Protein AF-A0A929X990-F1 (afdb_monomer)

Radius of gyration: 15.77 Å; Cα contacts (8 Å, |Δi|>4): 163; chains: 1; bounding box: 32×43×34 Å

Structure (mmCIF, N/CA/C/O backbone):
data_AF-A0A929X990-F1
#
_entry.id   AF-A0A929X990-F1
#
loop_
_atom_site.group_PDB
_atom_site.id
_atom_site.type_symbol
_atom_site.label_atom_id
_atom_site.label_alt_id
_atom_site.label_comp_id
_atom_site.label_asym_id
_atom_site.label_entity_id
_atom_site.label_seq_id
_atom_site.pdbx_PDB_ins_code
_atom_site.Cartn_x
_atom_site.Cartn_y
_atom_site.Cartn_z
_atom_site.occupancy
_atom_site.B_iso_or_equiv
_atom_site.auth_seq_id
_atom_site.auth_comp_id
_atom_site.auth_asym_id
_atom_site.auth_atom_id
_atom_site.pdbx_PDB_model_num
ATOM 1 N N . MET A 1 1 ? 11.854 10.688 -19.331 1.00 74.81 1 MET A N 1
ATOM 2 C CA . MET A 1 1 ? 12.769 10.848 -18.174 1.00 74.81 1 MET A CA 1
ATOM 3 C C . MET A 1 1 ? 13.842 9.773 -18.207 1.00 74.81 1 MET A C 1
ATOM 5 O O . MET A 1 1 ? 13.518 8.624 -18.498 1.00 74.81 1 MET A O 1
ATOM 9 N N . ALA A 1 2 ? 15.091 10.130 -17.905 1.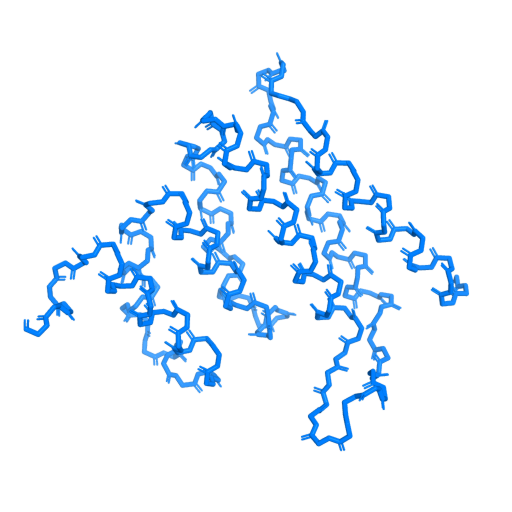00 89.56 2 ALA A N 1
ATOM 10 C CA . ALA A 1 2 ? 16.170 9.156 -17.725 1.00 89.56 2 ALA A CA 1
ATOM 11 C C . ALA A 1 2 ? 15.901 8.271 -16.492 1.00 89.56 2 ALA A C 1
ATOM 13 O O . ALA A 1 2 ? 15.260 8.726 -15.544 1.00 89.56 2 ALA A O 1
ATOM 14 N N . LEU A 1 3 ? 16.404 7.030 -16.470 1.00 87.38 3 LEU A N 1
ATOM 15 C CA . LEU A 1 3 ? 16.144 6.078 -15.376 1.00 87.38 3 LEU A CA 1
ATOM 16 C C . LEU A 1 3 ? 16.506 6.654 -13.994 1.00 87.38 3 LEU A C 1
ATOM 18 O O . LEU A 1 3 ? 15.701 6.599 -13.070 1.00 87.38 3 LEU A O 1
ATOM 22 N N . ARG A 1 4 ? 17.657 7.330 -13.888 1.00 91.75 4 ARG A N 1
ATOM 23 C CA . ARG A 1 4 ? 18.080 8.028 -12.663 1.00 91.75 4 ARG A CA 1
ATOM 24 C C . ARG A 1 4 ? 17.067 9.073 -12.182 1.00 91.75 4 ARG A C 1
ATOM 26 O O . ARG A 1 4 ? 16.814 9.169 -10.990 1.00 91.75 4 ARG A O 1
ATOM 33 N N . GLN A 1 5 ? 16.467 9.838 -13.095 1.00 94.81 5 GLN A N 1
ATOM 34 C CA . GLN A 1 5 ? 15.452 10.837 -12.736 1.00 94.81 5 GLN A CA 1
ATOM 35 C C . GLN A 1 5 ? 14.178 10.172 -12.208 1.00 94.81 5 GLN A C 1
ATOM 37 O O . GLN A 1 5 ? 13.558 10.691 -11.288 1.00 94.81 5 GLN A O 1
ATOM 42 N N . LYS A 1 6 ? 13.798 9.014 -12.765 1.00 95.25 6 LYS A N 1
ATOM 43 C CA . LYS A 1 6 ? 12.641 8.244 -12.291 1.00 95.25 6 LYS A CA 1
ATOM 44 C C . LYS A 1 6 ? 12.869 7.709 -10.875 1.00 95.25 6 LYS A C 1
ATOM 46 O O . LYS A 1 6 ? 11.973 7.812 -10.047 1.00 95.25 6 LYS A O 1
ATOM 51 N N . PHE A 1 7 ? 14.070 7.211 -10.575 1.00 94.88 7 PHE A N 1
ATOM 52 C CA . PHE A 1 7 ? 14.414 6.775 -9.217 1.00 94.88 7 PHE A CA 1
ATOM 53 C C . PHE A 1 7 ? 14.482 7.929 -8.222 1.00 94.88 7 PHE A C 1
ATOM 55 O O . PHE A 1 7 ? 13.938 7.805 -7.130 1.00 94.88 7 PHE A O 1
ATOM 62 N N . ASN A 1 8 ? 15.065 9.068 -8.606 1.00 96.62 8 ASN A N 1
ATOM 63 C CA . ASN A 1 8 ? 15.029 10.265 -7.765 1.00 96.62 8 ASN A CA 1
ATOM 64 C C . ASN A 1 8 ? 13.582 10.669 -7.452 1.00 96.62 8 ASN A C 1
ATOM 66 O O . ASN A 1 8 ? 13.269 10.966 -6.305 1.00 96.62 8 ASN A O 1
ATOM 70 N N . LYS A 1 9 ? 12.686 10.600 -8.445 1.00 97.50 9 LYS A N 1
ATOM 71 C CA . LYS A 1 9 ? 11.272 10.912 -8.240 1.00 97.50 9 LYS A CA 1
ATOM 72 C C . LYS A 1 9 ? 10.579 9.932 -7.287 1.00 97.50 9 LYS A C 1
ATOM 74 O O . LYS A 1 9 ? 9.831 10.362 -6.418 1.00 97.50 9 LYS A O 1
ATOM 79 N N . MET A 1 10 ? 10.867 8.632 -7.387 1.00 97.50 10 MET A N 1
ATOM 80 C CA . MET A 1 10 ? 10.373 7.652 -6.408 1.00 97.50 10 MET A CA 1
ATOM 81 C C . MET A 1 10 ? 10.904 7.916 -4.998 1.00 97.50 10 MET A C 1
ATOM 83 O O . MET A 1 10 ? 10.153 7.793 -4.035 1.00 97.50 10 MET A O 1
ATOM 87 N N . HIS A 1 11 ? 12.167 8.323 -4.872 1.00 97.00 11 HIS A N 1
ATOM 88 C CA . HIS A 1 11 ? 12.747 8.683 -3.583 1.00 97.00 11 HIS A CA 1
ATOM 89 C C . HIS A 1 11 ? 12.092 9.934 -2.975 1.00 97.00 11 HIS A C 1
ATOM 91 O O . HIS A 1 11 ? 11.873 9.985 -1.767 1.00 97.00 11 HIS A O 1
ATOM 97 N N . GLU A 1 12 ? 11.717 10.921 -3.797 1.00 98.00 12 GLU A N 1
ATOM 98 C CA . GLU A 1 12 ? 10.912 12.063 -3.344 1.00 98.00 12 GLU A CA 1
ATOM 99 C C . GLU A 1 12 ? 9.571 11.600 -2.761 1.00 98.00 12 GLU A C 1
ATOM 101 O O . GLU A 1 12 ? 9.234 12.003 -1.650 1.00 98.00 12 GLU A O 1
ATOM 106 N N . TYR A 1 13 ? 8.830 10.723 -3.452 1.00 98.38 13 TYR A N 1
ATOM 107 C CA . TYR A 1 13 ? 7.567 10.184 -2.928 1.00 98.38 13 TYR A CA 1
ATOM 108 C C . TYR A 1 13 ? 7.760 9.398 -1.628 1.00 98.38 13 TYR A C 1
ATOM 110 O O . TYR A 1 13 ? 7.002 9.591 -0.678 1.00 98.38 13 TYR A O 1
ATOM 118 N N . GLU A 1 14 ? 8.788 8.550 -1.553 1.00 97.81 14 GLU A N 1
ATOM 119 C CA . GLU A 1 14 ? 9.115 7.817 -0.328 1.00 97.81 14 GLU A CA 1
ATOM 120 C C . GLU A 1 14 ? 9.400 8.776 0.837 1.00 97.81 14 GLU A C 1
ATOM 122 O O . GLU A 1 14 ? 8.895 8.585 1.944 1.00 97.81 14 GLU A O 1
ATOM 127 N N . SER A 1 15 ? 10.167 9.840 0.585 1.00 97.12 15 SER A N 1
ATOM 128 C CA . SER A 1 15 ? 10.470 10.873 1.576 1.00 97.12 15 SER A CA 1
ATOM 129 C C . SER A 1 15 ? 9.217 11.640 2.009 1.00 97.12 15 SER A C 1
ATOM 131 O O . SER A 1 15 ? 9.031 11.877 3.204 1.00 97.12 15 SER A O 1
ATOM 133 N N . LEU A 1 16 ? 8.325 11.982 1.072 1.00 97.56 16 LEU A N 1
ATOM 134 C CA . LEU A 1 16 ? 7.046 12.633 1.374 1.00 97.56 16 LEU A CA 1
ATOM 135 C C . LEU A 1 16 ? 6.179 11.770 2.291 1.00 97.56 16 LEU A C 1
ATOM 137 O O . LEU A 1 16 ? 5.631 12.279 3.262 1.00 97.56 16 LEU A O 1
ATOM 141 N N . VAL A 1 17 ? 6.093 10.466 2.021 1.00 97.75 17 VAL A N 1
ATOM 142 C CA . VAL A 1 17 ? 5.375 9.515 2.879 1.00 97.75 17 VAL A CA 1
ATOM 143 C C . VAL A 1 17 ? 6.039 9.406 4.250 1.00 97.75 17 VAL A C 1
ATOM 145 O O . VAL A 1 17 ? 5.371 9.516 5.273 1.00 97.75 17 VAL A O 1
ATOM 148 N N . ARG A 1 18 ? 7.361 9.215 4.300 1.00 95.44 18 ARG A N 1
ATOM 149 C CA . ARG A 1 18 ? 8.101 9.011 5.556 1.00 95.44 18 ARG A CA 1
ATOM 150 C C . ARG A 1 18 ? 7.982 10.196 6.517 1.00 95.44 18 ARG A C 1
ATOM 152 O O . ARG A 1 18 ? 8.043 9.996 7.729 1.00 95.44 18 ARG A O 1
ATOM 159 N N . ASN A 1 19 ? 7.840 11.399 5.965 1.00 95.25 19 ASN A N 1
ATOM 160 C CA . ASN A 1 19 ? 7.752 12.658 6.699 1.00 95.25 19 ASN A CA 1
ATOM 161 C C . ASN A 1 19 ? 6.332 13.251 6.698 1.00 95.25 19 ASN A C 1
ATOM 163 O O . ASN A 1 19 ? 6.165 14.429 7.006 1.00 95.25 19 ASN A O 1
ATOM 167 N N . PHE A 1 20 ? 5.317 12.469 6.322 1.00 97.19 20 PHE A N 1
ATOM 168 C CA . PHE A 1 20 ? 3.933 12.930 6.295 1.00 97.19 20 PHE A CA 1
ATOM 169 C C . PHE A 1 20 ? 3.432 13.254 7.710 1.00 97.19 20 PHE A C 1
ATOM 171 O O . PHE A 1 20 ? 3.721 12.520 8.654 1.00 97.19 20 PHE A O 1
ATOM 178 N N . VAL A 1 21 ? 2.646 14.326 7.851 1.00 93.56 21 VAL A N 1
ATOM 179 C CA . VAL A 1 21 ? 2.114 14.787 9.143 1.00 93.56 21 VAL A CA 1
ATOM 180 C C . VAL A 1 21 ? 0.592 14.930 9.080 1.00 93.56 21 VAL A C 1
ATOM 182 O O . VAL A 1 21 ? 0.042 15.488 8.130 1.00 93.56 21 VAL A O 1
ATOM 185 N N . CYS A 1 22 ? -0.096 14.453 10.120 1.00 93.81 22 CYS A N 1
ATOM 186 C CA . CYS A 1 22 ? -1.559 14.445 10.224 1.00 93.81 22 CYS A CA 1
ATOM 187 C C . CYS A 1 22 ? -2.121 15.725 10.879 1.00 93.81 22 CYS A C 1
ATOM 189 O O . CYS A 1 22 ? -2.812 15.652 11.904 1.00 93.81 22 CYS A O 1
ATOM 191 N N . GLU A 1 23 ? -1.784 16.892 10.322 1.00 90.50 23 GLU A N 1
ATOM 192 C CA . GLU A 1 23 ? -2.199 18.207 10.847 1.00 90.50 23 GLU A CA 1
ATOM 193 C C . GLU A 1 23 ? -3.554 18.688 10.317 1.00 90.50 23 GLU A C 1
ATOM 195 O O . GLU A 1 23 ? -4.296 19.335 11.053 1.00 90.50 23 GLU A O 1
ATOM 200 N N . SER A 1 24 ? -3.890 18.385 9.061 1.00 90.19 24 SER A N 1
ATOM 201 C CA . SER A 1 24 ? -5.138 18.828 8.434 1.00 90.19 24 SER A CA 1
ATOM 202 C C . SER A 1 24 ? -6.268 17.812 8.615 1.00 90.19 24 SER A C 1
ATOM 204 O O . SER A 1 24 ? -6.014 16.638 8.867 1.00 90.19 24 SER A O 1
ATOM 206 N N . GLU A 1 25 ? -7.528 18.237 8.481 1.00 92.12 25 GLU A N 1
ATOM 207 C CA . GLU A 1 25 ? -8.687 17.329 8.581 1.00 92.12 25 GLU A CA 1
ATOM 208 C C . GLU A 1 25 ? -8.756 16.325 7.418 1.00 92.12 25 GLU A C 1
ATOM 210 O O . GLU A 1 25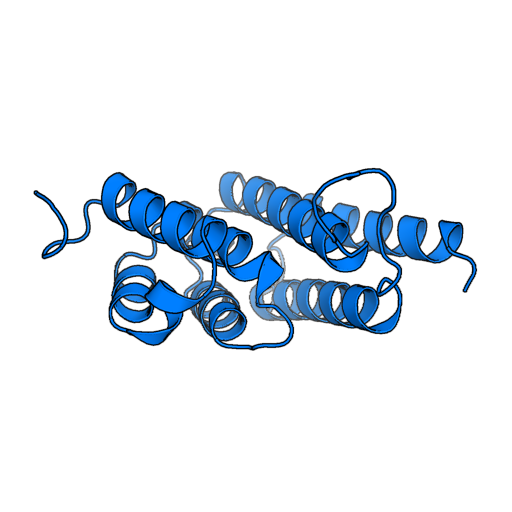 ? -9.192 15.192 7.600 1.00 92.12 25 GLU A O 1
ATOM 215 N N . ASP A 1 26 ? -8.247 16.705 6.245 1.00 95.69 26 ASP A N 1
ATOM 216 C CA . ASP A 1 26 ? -8.187 15.903 5.017 1.00 95.69 26 ASP A CA 1
ATOM 217 C C . ASP A 1 26 ? -6.907 15.047 4.905 1.00 95.69 26 ASP A C 1
ATOM 219 O O . ASP A 1 26 ? -6.538 14.594 3.819 1.00 95.69 26 ASP A O 1
ATOM 223 N N . TYR A 1 27 ? -6.195 14.824 6.016 1.00 96.06 27 TYR A N 1
ATOM 224 C CA . TYR A 1 27 ? -4.908 14.118 6.030 1.00 96.06 27 TYR A CA 1
ATOM 225 C C . TYR A 1 27 ? -4.965 12.729 5.365 1.00 96.06 27 TYR A C 1
ATOM 227 O O . TYR A 1 27 ? -4.017 12.333 4.687 1.00 96.06 27 TYR A O 1
ATOM 235 N N . GLU A 1 28 ? -6.076 12.000 5.511 1.00 97.31 28 GLU A N 1
ATOM 236 C CA . GLU A 1 28 ? -6.274 10.695 4.869 1.00 97.31 28 GLU A CA 1
ATOM 237 C C . GLU A 1 28 ? -6.313 10.817 3.339 1.00 97.31 28 GLU A C 1
ATOM 239 O O . GLU A 1 28 ? -5.651 10.046 2.647 1.00 97.31 28 GLU A O 1
ATOM 244 N N . ASP A 1 29 ? -7.045 11.803 2.809 1.00 98.12 29 ASP A N 1
ATOM 245 C CA . ASP A 1 29 ? -7.148 12.057 1.367 1.00 98.12 29 ASP A CA 1
ATOM 246 C C . ASP A 1 29 ? -5.810 12.469 0.773 1.00 98.12 29 ASP A C 1
ATOM 248 O O . ASP A 1 29 ? -5.406 11.967 -0.275 1.00 98.12 29 ASP A O 1
ATOM 252 N N . ARG A 1 30 ? -5.086 13.345 1.472 1.00 97.62 30 ARG A N 1
ATOM 253 C CA . ARG A 1 30 ? -3.769 13.809 1.038 1.00 97.62 30 ARG A CA 1
ATOM 254 C C . ARG A 1 30 ? -2.757 12.672 0.984 1.00 97.62 30 ARG A C 1
ATOM 256 O O . ARG A 1 30 ? -2.020 12.571 0.006 1.00 97.62 30 ARG A O 1
ATOM 263 N N . LEU A 1 31 ? -2.727 11.804 1.998 1.00 98.25 31 LEU A N 1
ATOM 264 C CA . LEU A 1 31 ? -1.834 10.646 1.983 1.00 98.25 31 LEU A CA 1
ATOM 265 C C . LEU A 1 31 ? -2.205 9.680 0.852 1.00 98.25 31 LEU A C 1
ATOM 267 O O . LEU A 1 31 ? -1.324 9.245 0.112 1.00 98.25 31 LEU A O 1
ATOM 271 N N . ILE A 1 32 ? -3.497 9.377 0.684 1.00 98.56 32 ILE A N 1
ATOM 272 C CA . ILE A 1 32 ? -3.979 8.511 -0.400 1.00 98.56 32 ILE A CA 1
ATOM 273 C C . ILE A 1 32 ? -3.602 9.091 -1.767 1.00 98.56 32 ILE A C 1
ATOM 275 O O . ILE A 1 32 ? -3.150 8.340 -2.631 1.00 98.56 32 ILE A O 1
ATOM 279 N N . ALA A 1 33 ? -3.729 10.405 -1.961 1.00 98.25 33 ALA A N 1
ATOM 280 C CA . ALA A 1 33 ? -3.345 11.071 -3.200 1.00 98.25 33 ALA A CA 1
ATOM 281 C C . ALA A 1 33 ? -1.846 10.906 -3.492 1.00 98.25 33 ALA A C 1
ATOM 283 O O . ALA A 1 33 ? -1.492 10.466 -4.583 1.00 98.25 33 ALA A O 1
ATOM 284 N N . VAL A 1 34 ? -0.975 11.161 -2.507 1.00 98.19 34 VAL A N 1
ATOM 285 C CA . VAL A 1 34 ? 0.484 10.993 -2.654 1.00 98.19 34 VAL A CA 1
ATOM 286 C C . VAL A 1 34 ? 0.848 9.544 -2.990 1.00 98.19 34 VAL A C 1
ATOM 288 O O . VAL A 1 34 ? 1.639 9.299 -3.898 1.00 98.19 34 VAL A O 1
ATOM 291 N N . VAL A 1 35 ? 0.262 8.572 -2.285 1.00 98.38 35 VAL A N 1
ATOM 292 C CA . VAL A 1 35 ? 0.524 7.142 -2.520 1.00 98.38 35 VAL A CA 1
ATOM 293 C C . VAL A 1 35 ? 0.024 6.705 -3.897 1.00 98.38 35 VAL A C 1
ATOM 295 O O . VAL A 1 35 ? 0.726 5.987 -4.607 1.00 98.38 35 VAL A O 1
ATOM 298 N N . THR A 1 36 ? -1.162 7.163 -4.299 1.00 98.44 36 THR A N 1
ATOM 299 C CA . THR A 1 36 ? -1.739 6.863 -5.616 1.00 98.44 36 THR A CA 1
ATOM 300 C C . THR A 1 36 ? -0.866 7.427 -6.731 1.00 98.44 36 THR A C 1
ATOM 302 O O . THR A 1 36 ? -0.524 6.702 -7.661 1.00 98.44 36 THR A O 1
ATOM 305 N N . GLU A 1 37 ? -0.441 8.686 -6.609 1.00 98.44 37 GLU A N 1
ATOM 306 C CA . GLU A 1 37 ? 0.439 9.332 -7.583 1.00 98.44 37 GLU A CA 1
ATOM 307 C C . GLU A 1 37 ? 1.776 8.589 -7.709 1.00 98.44 37 GLU A C 1
ATOM 309 O O . GLU A 1 37 ? 2.241 8.332 -8.819 1.00 98.44 37 GLU A O 1
ATOM 314 N N . ALA A 1 38 ? 2.364 8.172 -6.585 1.00 98.44 38 ALA A N 1
ATOM 315 C CA . ALA A 1 38 ? 3.613 7.422 -6.571 1.00 98.44 38 ALA A CA 1
ATOM 316 C C . ALA A 1 38 ? 3.484 6.044 -7.247 1.00 98.44 38 ALA A C 1
ATOM 318 O O . ALA A 1 38 ? 4.347 5.663 -8.044 1.00 98.44 38 ALA A O 1
ATOM 319 N N . PHE A 1 39 ? 2.404 5.307 -6.970 1.00 98.06 39 PHE A N 1
ATOM 320 C CA . PHE A 1 39 ? 2.141 4.009 -7.597 1.00 98.06 39 PHE A CA 1
ATOM 321 C C . PHE A 1 39 ? 1.827 4.122 -9.090 1.00 98.06 39 PHE A C 1
ATOM 323 O O . PHE A 1 39 ? 2.331 3.331 -9.889 1.00 98.06 39 PHE A O 1
ATOM 330 N N . ASP A 1 40 ? 1.032 5.107 -9.499 1.00 97.69 40 ASP A N 1
ATOM 331 C CA . ASP A 1 40 ? 0.755 5.320 -10.917 1.00 97.69 40 ASP A CA 1
ATOM 332 C C . ASP A 1 40 ? 2.021 5.776 -11.656 1.00 97.69 40 ASP A C 1
ATOM 334 O O . ASP A 1 40 ? 2.305 5.289 -12.756 1.00 97.69 40 ASP A O 1
ATOM 338 N N . PHE A 1 41 ? 2.843 6.630 -11.035 1.00 98.25 41 PHE A N 1
ATOM 339 C CA . PHE A 1 41 ? 4.135 7.023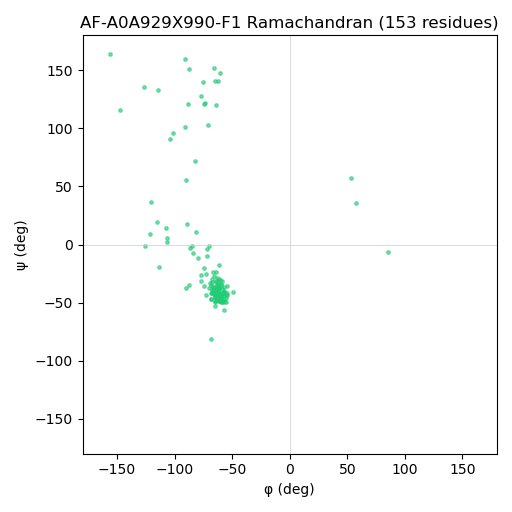 -11.587 1.00 98.25 41 PHE A CA 1
ATOM 340 C C . PHE A 1 41 ? 5.048 5.810 -11.794 1.00 98.25 41 PHE A C 1
ATOM 342 O O . PHE A 1 41 ? 5.600 5.651 -12.890 1.00 98.25 41 PHE A O 1
ATOM 349 N N . SER A 1 42 ? 5.205 4.946 -10.785 1.00 97.50 42 SER A N 1
ATOM 350 C CA . SER A 1 42 ? 6.072 3.767 -10.877 1.00 97.50 42 SER A CA 1
ATOM 351 C C . SER A 1 42 ? 5.583 2.806 -11.964 1.00 97.50 42 SER A C 1
ATOM 353 O O . SER A 1 42 ? 6.365 2.420 -12.836 1.00 97.50 42 SER A O 1
ATOM 355 N N . LEU A 1 43 ? 4.282 2.509 -12.009 1.00 95.88 43 LEU A N 1
ATOM 356 C CA . LEU A 1 43 ? 3.681 1.635 -13.015 1.00 95.88 43 LEU A CA 1
ATOM 357 C C . LEU A 1 43 ? 3.844 2.168 -14.436 1.00 95.88 43 LEU A C 1
ATOM 359 O O . LEU A 1 43 ? 4.015 1.382 -15.366 1.00 95.88 43 LEU A O 1
ATOM 363 N N . GLN A 1 44 ? 3.763 3.480 -14.640 1.00 95.69 44 GLN A N 1
ATOM 364 C CA . GLN A 1 44 ? 3.909 4.079 -15.968 1.00 95.69 44 GLN A CA 1
ATOM 365 C C . GLN A 1 44 ? 5.373 4.148 -16.415 1.00 95.69 44 GLN A C 1
ATOM 367 O O . GLN A 1 44 ? 5.662 4.060 -17.608 1.00 95.69 44 GLN A O 1
ATOM 372 N N . ASN A 1 45 ? 6.311 4.297 -15.476 1.00 96.44 45 ASN A N 1
ATOM 373 C CA . ASN A 1 45 ? 7.680 4.694 -15.800 1.00 96.44 45 ASN A CA 1
ATOM 374 C C . ASN A 1 45 ? 8.746 3.625 -15.525 1.00 96.44 45 ASN A C 1
ATOM 376 O O . ASN A 1 45 ? 9.834 3.727 -16.100 1.00 96.44 45 ASN A O 1
ATOM 380 N N . LEU A 1 46 ? 8.472 2.619 -14.691 1.00 94.88 46 LEU A N 1
ATOM 381 C CA . LEU A 1 46 ? 9.455 1.659 -14.169 1.00 94.88 46 LEU A CA 1
ATOM 382 C C . LEU A 1 46 ? 9.133 0.197 -14.538 1.00 94.88 46 LEU A C 1
ATOM 384 O O . LEU A 1 46 ? 9.405 -0.725 -13.776 1.00 94.88 46 LEU A O 1
ATOM 388 N N . ARG A 1 47 ? 8.607 -0.032 -15.748 1.00 90.88 47 ARG A N 1
ATOM 389 C CA . ARG A 1 47 ? 8.335 -1.377 -16.303 1.00 90.88 47 ARG A CA 1
ATOM 390 C C . ARG A 1 47 ? 9.551 -2.083 -16.909 1.00 90.88 47 ARG A C 1
ATOM 392 O O . ARG A 1 47 ? 9.394 -3.073 -17.609 1.00 90.88 47 ARG A O 1
ATOM 399 N N . ALA A 1 48 ? 10.756 -1.560 -16.710 1.00 90.50 48 ALA A N 1
ATOM 400 C CA . ALA A 1 48 ? 11.956 -2.289 -17.105 1.00 90.50 48 ALA A CA 1
ATOM 401 C C . ALA A 1 48 ? 12.209 -3.419 -16.098 1.00 90.50 48 ALA A C 1
ATOM 403 O O . ALA A 1 48 ? 12.035 -3.210 -14.892 1.00 90.50 48 ALA A O 1
ATOM 404 N N . VAL A 1 49 ? 12.613 -4.586 -16.600 1.00 88.50 49 VAL A N 1
ATOM 405 C CA . VAL A 1 49 ? 13.053 -5.707 -15.764 1.00 88.50 49 VAL A CA 1
ATOM 406 C C . VAL A 1 49 ? 14.297 -5.280 -14.979 1.00 88.50 49 VAL A C 1
ATOM 408 O O . VAL A 1 49 ? 15.142 -4.522 -15.461 1.00 88.50 49 VAL A O 1
ATOM 411 N N . ASN A 1 50 ? 14.361 -5.710 -13.727 1.00 84.38 50 ASN A N 1
ATOM 412 C CA . ASN A 1 50 ? 15.492 -5.531 -12.842 1.00 84.38 50 ASN A CA 1
ATOM 413 C C . ASN A 1 50 ? 16.436 -6.733 -12.968 1.00 84.38 50 ASN A C 1
ATOM 415 O O . ASN A 1 50 ? 16.227 -7.777 -12.350 1.00 84.38 50 ASN A O 1
ATOM 419 N N . ASP A 1 51 ? 17.522 -6.540 -13.710 1.00 82.94 51 ASP A N 1
ATOM 420 C CA . ASP A 1 51 ? 18.514 -7.584 -13.997 1.00 82.94 51 ASP A CA 1
ATOM 421 C C . ASP A 1 51 ? 19.364 -7.998 -12.777 1.00 82.94 51 ASP A C 1
ATOM 423 O O . ASP A 1 51 ? 20.211 -8.890 -12.873 1.00 82.94 51 ASP A O 1
ATOM 427 N N . ALA A 1 52 ? 19.161 -7.376 -11.607 1.00 80.25 52 ALA A N 1
ATOM 428 C CA . ALA A 1 52 ? 19.831 -7.780 -10.372 1.00 80.25 52 ALA A CA 1
ATOM 429 C C . ALA A 1 52 ? 19.393 -9.179 -9.894 1.00 80.25 52 ALA A C 1
ATOM 431 O O . ALA A 1 52 ? 20.175 -9.880 -9.247 1.00 80.25 52 ALA A O 1
ATOM 432 N N . TYR A 1 53 ? 18.172 -9.610 -10.231 1.00 68.88 53 TYR A N 1
ATOM 433 C CA . TYR A 1 53 ? 17.619 -10.905 -9.834 1.00 68.88 53 TYR A CA 1
ATOM 434 C C . TYR A 1 53 ? 17.697 -11.910 -10.988 1.00 68.88 53 TYR A C 1
ATOM 436 O O . TYR A 1 53 ? 16.824 -11.986 -11.843 1.00 68.88 53 TYR A O 1
ATOM 444 N N . LYS A 1 54 ? 18.751 -12.735 -11.000 1.00 67.19 54 LYS A N 1
ATOM 445 C CA . LYS A 1 54 ? 19.052 -13.645 -12.125 1.00 67.19 54 LYS A CA 1
ATOM 446 C C . LYS A 1 54 ? 18.008 -14.740 -12.393 1.00 67.19 54 LYS A C 1
ATOM 448 O O . LYS A 1 54 ? 17.960 -15.247 -13.506 1.00 67.19 54 LYS A O 1
ATOM 453 N N . ASN A 1 55 ? 17.205 -15.113 -11.393 1.00 77.69 55 ASN A N 1
ATOM 454 C CA . ASN A 1 55 ? 16.262 -16.242 -11.467 1.00 77.69 55 ASN A CA 1
ATOM 455 C C . ASN A 1 55 ? 14.802 -15.830 -11.215 1.00 77.69 55 ASN A C 1
ATOM 457 O O . ASN A 1 55 ? 13.948 -16.693 -11.021 1.00 77.69 55 ASN A O 1
ATOM 461 N N . TYR A 1 56 ? 14.522 -14.528 -11.149 1.00 75.75 56 TYR A N 1
ATOM 462 C CA . TYR A 1 56 ? 13.188 -14.013 -10.872 1.00 75.75 56 TYR A CA 1
ATOM 463 C C . TYR A 1 56 ? 12.997 -12.699 -11.624 1.00 75.75 56 TYR A C 1
ATOM 465 O O . TYR A 1 56 ? 13.700 -11.725 -11.358 1.00 75.75 56 TYR A O 1
ATOM 473 N N . GLU A 1 57 ? 12.066 -12.687 -12.576 1.00 82.88 57 GLU A N 1
ATOM 474 C CA . GLU A 1 57 ? 11.724 -11.479 -13.319 1.00 82.88 57 GLU A CA 1
ATOM 475 C C . GLU A 1 57 ? 10.969 -10.529 -12.388 1.00 82.88 57 GLU A C 1
ATOM 477 O O . GLU A 1 57 ? 9.797 -10.734 -12.085 1.00 82.88 57 GLU A O 1
ATOM 482 N N . MET A 1 58 ? 11.677 -9.510 -11.907 1.00 87.19 58 MET A N 1
ATOM 483 C CA . MET A 1 58 ? 11.122 -8.451 -11.073 1.00 87.19 58 MET A CA 1
ATOM 484 C C . MET A 1 58 ? 11.204 -7.143 -11.833 1.00 87.19 58 MET A C 1
ATOM 486 O O . MET A 1 58 ? 12.257 -6.806 -12.371 1.00 87.19 58 MET A O 1
ATOM 490 N N . TYR A 1 59 ? 10.129 -6.372 -11.856 1.00 92.00 59 TYR A N 1
ATOM 491 C CA . TYR A 1 59 ? 10.155 -5.049 -12.470 1.00 92.00 59 TYR A CA 1
ATOM 492 C C . TYR A 1 59 ? 10.609 -3.989 -11.466 1.00 92.00 59 TYR A C 1
ATOM 494 O O . TYR A 1 59 ? 10.355 -4.090 -10.267 1.00 92.00 59 TYR A O 1
ATOM 502 N N . TRP A 1 60 ? 11.236 -2.914 -11.945 1.00 94.06 60 TRP A N 1
ATOM 503 C CA . TRP A 1 60 ? 11.645 -1.815 -11.062 1.00 94.06 60 TRP A CA 1
ATOM 504 C C . TRP A 1 60 ? 10.477 -1.168 -10.309 1.00 94.06 60 TRP A C 1
ATOM 506 O O . TRP A 1 60 ? 10.668 -0.717 -9.180 1.00 94.06 60 TRP A O 1
ATOM 516 N N . PHE A 1 61 ? 9.275 -1.133 -10.893 1.00 95.50 61 PHE A N 1
ATOM 517 C CA . PHE A 1 61 ? 8.099 -0.615 -10.192 1.00 95.50 61 PHE A CA 1
ATOM 518 C C . PHE A 1 61 ? 7.771 -1.445 -8.946 1.00 95.50 61 PHE A C 1
ATOM 520 O O . PHE A 1 61 ? 7.375 -0.867 -7.941 1.00 95.50 61 PHE A O 1
ATOM 527 N N . GLU A 1 62 ? 7.981 -2.764 -8.983 1.00 94.75 62 GLU A N 1
ATOM 528 C CA . GLU A 1 62 ? 7.678 -3.672 -7.871 1.00 94.75 62 GLU A CA 1
ATOM 529 C C . GLU A 1 62 ? 8.567 -3.335 -6.678 1.00 94.75 62 GLU A C 1
ATOM 531 O O . GLU A 1 62 ? 8.062 -3.086 -5.587 1.00 94.75 62 GLU A O 1
ATOM 536 N N . VAL A 1 63 ? 9.874 -3.192 -6.929 1.00 93.88 63 VAL A N 1
ATOM 537 C CA . VAL A 1 63 ? 10.876 -2.793 -5.929 1.00 93.88 63 VAL A CA 1
ATOM 538 C C . VAL A 1 63 ? 10.542 -1.433 -5.320 1.00 93.88 63 VAL A C 1
ATOM 540 O O . VAL A 1 63 ? 10.551 -1.269 -4.099 1.00 93.88 63 VAL A O 1
ATOM 543 N N . CYS A 1 64 ? 10.253 -0.436 -6.159 1.00 96.56 64 CYS A N 1
ATOM 544 C CA . CYS A 1 64 ? 9.964 0.911 -5.678 1.00 96.56 64 CYS A CA 1
ATOM 545 C C . CYS A 1 64 ? 8.635 0.980 -4.910 1.00 96.56 64 CYS A C 1
ATOM 547 O O . CYS A 1 64 ? 8.542 1.718 -3.929 1.00 96.56 64 CYS A O 1
ATOM 549 N N . ASN A 1 65 ? 7.627 0.202 -5.308 1.00 97.62 65 ASN A N 1
ATOM 550 C CA . ASN A 1 65 ? 6.357 0.117 -4.592 1.00 97.62 65 ASN A CA 1
ATOM 551 C C . ASN A 1 65 ? 6.520 -0.551 -3.226 1.00 97.62 65 ASN A C 1
ATOM 553 O O . ASN A 1 65 ? 5.976 -0.039 -2.247 1.00 97.62 65 ASN A O 1
ATOM 557 N N . SER A 1 66 ? 7.303 -1.629 -3.127 1.00 96.06 66 SER A N 1
ATOM 558 C CA . SER A 1 66 ? 7.602 -2.266 -1.840 1.00 96.06 66 SER A CA 1
ATOM 559 C C . SER A 1 66 ? 8.381 -1.325 -0.915 1.00 96.06 66 SER A C 1
ATOM 561 O O . SER A 1 66 ? 8.065 -1.226 0.269 1.00 96.06 66 SER A O 1
ATOM 563 N N . ALA A 1 67 ? 9.337 -0.547 -1.442 1.00 96.75 67 ALA A N 1
ATOM 564 C CA . ALA A 1 67 ? 10.040 0.479 -0.663 1.00 96.75 67 ALA A CA 1
ATOM 565 C C . ALA A 1 67 ? 9.085 1.568 -0.136 1.00 96.75 67 ALA A C 1
ATOM 567 O O . ALA A 1 67 ? 9.140 1.926 1.045 1.00 96.75 67 ALA A O 1
ATOM 568 N N . LEU A 1 68 ? 8.157 2.042 -0.976 1.00 98.38 68 LEU A N 1
ATOM 569 C CA . LEU A 1 68 ? 7.120 2.994 -0.572 1.00 98.38 68 LEU A CA 1
ATOM 570 C C . LEU A 1 68 ? 6.200 2.409 0.512 1.00 98.38 68 LEU A C 1
ATOM 572 O O . LEU A 1 68 ? 5.894 3.089 1.491 1.00 98.38 68 LEU A O 1
ATOM 576 N N . CYS A 1 69 ? 5.804 1.139 0.386 1.00 98.19 69 CYS A N 1
ATOM 577 C CA . CYS A 1 69 ? 5.027 0.435 1.410 1.00 98.19 69 CYS A CA 1
ATOM 578 C C . CYS A 1 69 ? 5.816 0.268 2.716 1.00 98.19 69 CYS A C 1
ATOM 580 O O . CYS A 1 69 ? 5.253 0.415 3.797 1.00 98.19 69 CYS A O 1
ATOM 582 N N . GLY A 1 70 ? 7.131 0.053 2.646 1.00 97.62 70 GLY A N 1
ATOM 583 C CA . GLY A 1 70 ? 8.006 0.070 3.818 1.00 97.62 70 GLY A CA 1
ATOM 584 C C . GLY A 1 70 ? 8.014 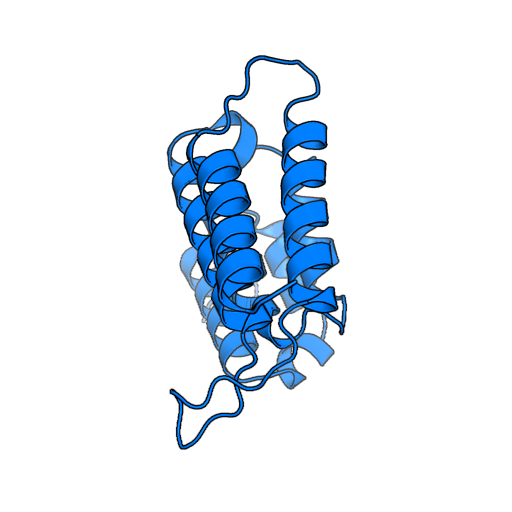1.430 4.529 1.00 97.62 70 GLY A C 1
ATOM 585 O O . GLY A 1 70 ? 7.932 1.492 5.757 1.00 97.62 70 GLY A O 1
ATOM 586 N N . ALA A 1 71 ? 8.050 2.534 3.775 1.00 97.94 71 ALA A N 1
ATOM 587 C CA . ALA A 1 71 ? 7.926 3.880 4.337 1.00 97.94 71 ALA A CA 1
ATOM 588 C C . ALA A 1 71 ? 6.541 4.125 4.961 1.00 97.94 71 ALA A C 1
ATOM 590 O O . ALA A 1 71 ? 6.465 4.686 6.055 1.00 97.94 71 ALA A O 1
ATOM 591 N N . LEU A 1 72 ? 5.467 3.646 4.322 1.00 98.19 72 LEU A N 1
ATOM 592 C CA . LEU A 1 72 ? 4.108 3.677 4.874 1.00 98.19 72 LEU A CA 1
ATOM 593 C C . LEU A 1 72 ? 4.005 2.889 6.182 1.00 98.19 72 LEU A C 1
ATOM 595 O O . LEU A 1 72 ? 3.436 3.392 7.144 1.00 98.19 72 LEU A O 1
ATOM 599 N N . GLY A 1 73 ? 4.582 1.689 6.253 1.00 97.38 73 GLY A N 1
ATOM 600 C CA . GLY A 1 73 ? 4.620 0.900 7.485 1.00 97.38 73 GLY A CA 1
ATOM 601 C C . GLY A 1 73 ? 5.286 1.668 8.630 1.00 97.38 73 GLY A C 1
ATOM 602 O O . GLY A 1 73 ? 4.706 1.804 9.705 1.00 97.38 73 GLY A O 1
ATOM 603 N N . ALA A 1 74 ? 6.447 2.275 8.363 1.00 96.75 74 ALA A N 1
ATOM 604 C CA . ALA A 1 74 ? 7.153 3.101 9.343 1.00 96.75 74 ALA A CA 1
ATOM 605 C C . ALA A 1 74 ? 6.368 4.360 9.762 1.00 96.75 74 ALA A C 1
ATOM 607 O O . ALA A 1 74 ? 6.501 4.811 10.901 1.00 96.75 74 ALA A O 1
ATOM 608 N N . LEU A 1 75 ? 5.569 4.940 8.860 1.00 97.56 75 LEU A N 1
ATOM 609 C CA . LEU A 1 75 ? 4.659 6.041 9.181 1.00 97.56 75 LEU A CA 1
ATOM 610 C C . LEU A 1 75 ? 3.523 5.562 10.097 1.00 97.56 75 LEU A C 1
ATOM 612 O O . LEU A 1 75 ? 3.257 6.192 11.115 1.00 97.56 75 LEU A O 1
ATOM 616 N N . LEU A 1 76 ? 2.887 4.431 9.780 1.00 97.25 76 LEU A N 1
ATOM 617 C CA . LEU A 1 76 ? 1.777 3.858 10.554 1.00 97.25 76 LEU A CA 1
ATOM 618 C C . LEU A 1 76 ? 2.178 3.450 11.978 1.00 97.25 76 LEU A C 1
ATOM 620 O O . LEU A 1 76 ? 1.342 3.485 12.885 1.00 97.25 76 LEU A O 1
ATOM 624 N N . ASP A 1 77 ? 3.442 3.084 12.190 1.00 93.69 77 ASP A N 1
ATOM 625 C CA . ASP A 1 77 ? 3.975 2.814 13.526 1.00 93.69 77 ASP A CA 1
ATOM 626 C C . ASP A 1 77 ? 4.043 4.076 14.398 1.00 93.69 77 ASP A C 1
ATOM 628 O O . ASP A 1 77 ? 3.853 3.992 15.614 1.00 93.69 77 ASP A O 1
ATOM 632 N N . LYS A 1 78 ? 4.274 5.244 13.786 1.00 93.19 78 LYS A N 1
ATOM 633 C CA . LYS A 1 78 ? 4.385 6.543 14.470 1.00 93.19 78 LYS A CA 1
ATOM 634 C C . LYS A 1 78 ? 3.039 7.258 14.596 1.00 93.19 78 LYS A C 1
ATOM 636 O O . LYS A 1 78 ? 2.762 7.869 15.623 1.00 93.19 78 LYS A O 1
ATOM 641 N N . GLU A 1 79 ? 2.196 7.156 13.573 1.00 95.38 79 GLU A N 1
ATOM 642 C CA . GLU A 1 79 ? 0.953 7.915 13.438 1.00 95.38 79 GLU A CA 1
ATOM 643 C C . GLU A 1 79 ? -0.274 7.049 13.740 1.00 95.38 79 GLU A C 1
ATOM 645 O O . GLU A 1 79 ? -0.884 6.425 12.864 1.00 95.38 79 GLU A O 1
ATOM 650 N N . GLU A 1 80 ? -0.693 7.037 15.007 1.00 94.44 80 GLU A N 1
ATOM 651 C CA . GLU A 1 80 ? -1.824 6.212 15.444 1.00 94.44 80 GLU A CA 1
ATOM 652 C C . GLU A 1 80 ? -3.140 6.555 14.721 1.00 94.44 80 GLU A C 1
ATOM 654 O O . GLU A 1 80 ? -3.939 5.651 14.458 1.00 94.44 80 GLU A O 1
ATOM 659 N N . LYS A 1 81 ? -3.357 7.832 14.369 1.00 95.69 81 LYS A N 1
ATOM 660 C CA . LYS A 1 81 ? -4.534 8.281 13.604 1.00 95.69 81 LYS A CA 1
ATOM 661 C C . LYS A 1 81 ? -4.643 7.532 12.275 1.00 95.69 81 LYS A C 1
ATOM 663 O O . LYS A 1 81 ? -5.684 6.945 11.988 1.00 95.69 81 LYS A O 1
ATOM 668 N N . LEU A 1 82 ? -3.544 7.464 11.522 1.00 96.88 82 LEU A N 1
ATOM 669 C CA . LEU A 1 82 ? -3.481 6.730 10.258 1.00 96.88 82 LEU A CA 1
ATOM 670 C C . LEU A 1 82 ? -3.661 5.233 10.480 1.00 96.88 82 LEU A C 1
ATOM 672 O O . LEU A 1 82 ? -4.454 4.607 9.786 1.00 96.88 82 LEU A O 1
ATOM 676 N N . ARG A 1 83 ? -3.020 4.654 11.500 1.00 96.81 83 ARG A N 1
ATOM 677 C CA . ARG A 1 83 ? -3.195 3.230 11.830 1.00 96.81 83 ARG A CA 1
ATOM 678 C C . ARG A 1 83 ? -4.663 2.873 12.099 1.00 96.81 83 ARG A C 1
ATOM 680 O O . ARG A 1 83 ? -5.133 1.805 11.700 1.00 96.81 83 ARG A O 1
ATOM 687 N N . LYS A 1 84 ? -5.410 3.782 12.736 1.00 96.44 84 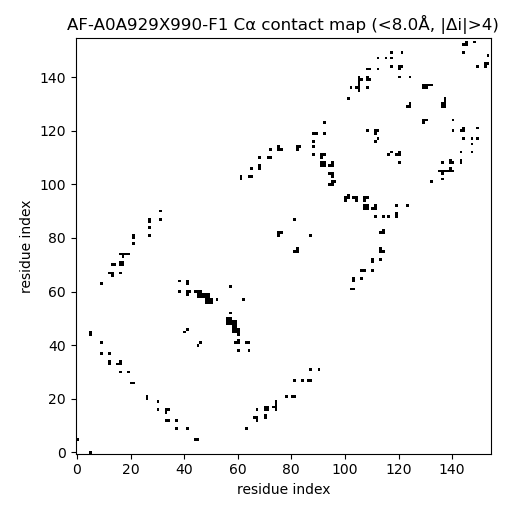LYS A N 1
ATOM 688 C CA . LYS A 1 84 ? -6.845 3.646 13.036 1.00 96.44 84 LYS A CA 1
ATOM 689 C C . LYS A 1 84 ? -7.778 4.110 11.910 1.00 96.44 84 LYS A C 1
ATOM 691 O O . LYS A 1 84 ? -8.974 3.829 12.003 1.00 96.44 84 LYS A O 1
ATOM 696 N N . SER A 1 85 ? -7.265 4.636 10.801 1.00 97.62 85 SER A N 1
ATOM 697 C CA . SER A 1 85 ? -8.062 5.030 9.634 1.00 97.62 85 SER A CA 1
ATOM 698 C C . SER A 1 85 ? -8.771 3.846 8.963 1.00 97.62 85 SER A C 1
ATOM 700 O O . SER A 1 85 ? -8.132 2.911 8.475 1.00 97.62 85 SER A O 1
ATOM 702 N N . GLN A 1 86 ? -10.106 3.893 8.900 1.00 97.94 86 GLN A N 1
ATOM 703 C CA . GLN A 1 86 ? -10.884 2.942 8.095 1.00 97.94 86 GLN A CA 1
ATOM 704 C C . GLN A 1 86 ? -10.766 3.253 6.599 1.00 97.94 86 GLN A C 1
ATOM 706 O O . GLN A 1 86 ? -10.720 2.339 5.780 1.00 97.94 86 GLN A O 1
ATOM 711 N N . LYS A 1 87 ? -10.689 4.536 6.239 1.00 98.31 87 LYS A N 1
ATOM 712 C CA . LYS A 1 87 ? -10.578 4.985 4.851 1.00 98.31 87 LYS A CA 1
ATOM 713 C C . LYS A 1 87 ? -9.306 4.460 4.190 1.00 98.31 87 LYS A C 1
ATOM 715 O O . LYS A 1 87 ? -9.362 3.900 3.098 1.00 98.31 87 LYS A O 1
ATOM 720 N N . LEU A 1 88 ? -8.181 4.558 4.893 1.00 98.19 88 LEU A N 1
ATOM 721 C CA . LEU A 1 88 ? -6.893 4.049 4.439 1.00 98.19 88 LEU A CA 1
ATOM 722 C C . LEU A 1 88 ? -6.884 2.515 4.354 1.00 98.19 88 LEU A C 1
ATOM 724 O O . LEU A 1 88 ? -6.345 1.958 3.402 1.00 98.19 88 LEU A O 1
ATOM 728 N N . ALA A 1 89 ? -7.533 1.825 5.297 1.00 98.50 89 ALA A N 1
ATOM 729 C CA . ALA A 1 89 ? -7.671 0.369 5.242 1.00 98.50 89 ALA A CA 1
ATOM 730 C C . ALA A 1 89 ? -8.461 -0.080 4.003 1.00 98.50 89 ALA A C 1
ATOM 732 O O . ALA A 1 89 ? -8.014 -0.960 3.269 1.00 98.50 89 ALA A O 1
ATOM 733 N N . LEU A 1 90 ? -9.595 0.568 3.719 1.00 98.56 90 LEU A N 1
ATOM 734 C CA . LEU A 1 90 ? -10.388 0.282 2.522 1.00 98.56 90 LEU A CA 1
ATOM 735 C C . LEU A 1 90 ? -9.611 0.574 1.236 1.00 98.56 90 LEU A C 1
ATOM 737 O O . LEU A 1 90 ? -9.708 -0.200 0.285 1.00 98.56 90 LEU A O 1
ATOM 741 N N . PHE A 1 91 ? -8.811 1.643 1.221 1.00 98.56 91 PHE A N 1
ATOM 742 C CA . PHE A 1 91 ? -7.921 1.947 0.105 1.00 98.56 91 PHE A CA 1
ATOM 743 C C . PHE A 1 91 ? -6.950 0.787 -0.169 1.00 98.56 91 PHE A C 1
ATOM 745 O O . PHE A 1 91 ? -6.983 0.228 -1.263 1.00 98.56 91 PHE A O 1
ATOM 752 N N . PHE A 1 92 ? -6.161 0.350 0.822 1.00 98.50 92 PHE A N 1
ATOM 753 C CA . PHE A 1 92 ? -5.199 -0.748 0.632 1.00 98.50 92 PHE A CA 1
ATOM 754 C C . PHE A 1 92 ? -5.863 -2.090 0.326 1.00 98.50 92 PHE A C 1
ATOM 756 O O . PHE A 1 92 ? -5.384 -2.817 -0.543 1.00 98.50 92 PHE A O 1
ATOM 763 N N . LYS A 1 93 ? -7.000 -2.400 0.962 1.00 98.44 93 LYS A N 1
ATOM 764 C CA . LYS A 1 93 ? -7.808 -3.576 0.613 1.00 98.44 93 LYS A CA 1
ATOM 765 C C . LYS A 1 93 ? -8.214 -3.542 -0.862 1.00 98.44 93 LYS A C 1
ATOM 767 O O . LYS A 1 93 ? -8.087 -4.546 -1.555 1.00 98.44 93 LYS A O 1
ATOM 772 N N . GLY A 1 94 ? -8.649 -2.385 -1.359 1.00 98.06 94 GLY A N 1
ATOM 773 C CA . GLY A 1 94 ? -8.996 -2.196 -2.765 1.00 98.06 94 GLY A CA 1
ATOM 774 C C . GLY A 1 94 ? -7.820 -2.408 -3.722 1.00 98.06 94 GLY A C 1
ATOM 775 O O . GLY A 1 94 ? -8.026 -2.903 -4.828 1.00 98.06 94 GLY A O 1
ATOM 776 N N . LEU A 1 95 ? -6.588 -2.080 -3.315 1.00 98.00 95 LEU A N 1
ATOM 777 C CA . LEU A 1 95 ? -5.398 -2.301 -4.145 1.00 98.00 95 LEU A CA 1
ATOM 778 C C . LEU A 1 95 ? -5.061 -3.790 -4.320 1.00 98.00 95 LEU A C 1
ATOM 780 O O . LEU A 1 95 ? -4.600 -4.172 -5.393 1.00 98.00 95 LEU A O 1
ATOM 784 N N . ILE A 1 96 ? -5.329 -4.635 -3.315 1.00 97.81 96 ILE A N 1
ATOM 785 C CA . ILE A 1 96 ? -5.047 -6.085 -3.359 1.00 97.81 96 ILE A CA 1
ATOM 786 C C . ILE A 1 96 ? -5.742 -6.756 -4.552 1.00 97.81 96 ILE A C 1
ATOM 788 O O . ILE A 1 96 ? -5.156 -7.597 -5.235 1.00 97.81 96 ILE A O 1
ATOM 792 N N . PHE A 1 97 ? -6.976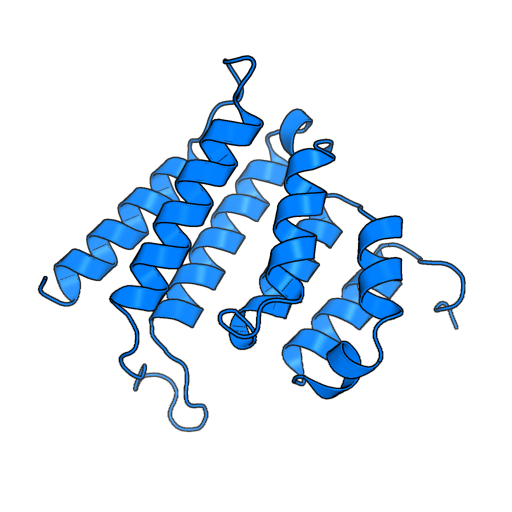 -6.355 -4.847 1.00 96.00 97 PHE A N 1
ATOM 793 C CA . PHE A 1 97 ? -7.779 -6.961 -5.911 1.00 96.00 97 PHE A CA 1
ATOM 794 C C . PHE A 1 97 ? -7.504 -6.384 -7.305 1.00 96.00 97 PHE A C 1
ATOM 796 O O . PHE A 1 97 ? -8.080 -6.841 -8.290 1.00 96.00 97 PHE A O 1
ATOM 803 N N . GLN A 1 98 ? -6.613 -5.399 -7.432 1.00 95.56 98 GLN A N 1
ATOM 804 C CA . GLN A 1 98 ? -6.260 -4.831 -8.730 1.00 95.56 98 GLN A CA 1
ATOM 805 C C . GLN A 1 98 ? -5.112 -5.610 -9.371 1.00 95.56 98 GLN A C 1
ATOM 807 O O . GLN A 1 98 ? -4.002 -5.656 -8.848 1.00 95.56 98 GLN A O 1
ATOM 812 N N . GLU A 1 99 ? -5.347 -6.159 -10.563 1.00 93.25 99 GLU A N 1
ATOM 813 C CA . GLU A 1 99 ? -4.354 -6.989 -11.260 1.00 93.25 99 GLU A CA 1
ATOM 814 C C . GLU A 1 99 ? -3.054 -6.239 -11.587 1.00 93.25 99 GLU A C 1
ATOM 816 O O . GLU A 1 99 ? -1.971 -6.822 -11.554 1.00 93.25 99 GLU A O 1
ATOM 821 N N . LYS A 1 100 ? -3.128 -4.917 -11.805 1.00 94.12 100 LYS A N 1
ATOM 822 C CA . LYS A 1 100 ? -1.941 -4.075 -12.034 1.00 94.12 100 LYS A CA 1
ATOM 823 C C . LYS A 1 100 ? -0.959 -4.058 -10.854 1.00 94.12 100 LYS A C 1
ATOM 825 O O . LYS A 1 100 ? 0.192 -3.691 -11.053 1.00 94.12 100 LYS A O 1
ATOM 830 N N . TYR A 1 101 ? -1.394 -4.467 -9.660 1.00 94.19 101 TYR A N 1
ATOM 831 C CA . TYR A 1 101 ? -0.566 -4.550 -8.457 1.00 94.19 101 TYR A CA 1
ATOM 832 C C . TYR A 1 101 ? -0.376 -5.980 -7.947 1.00 94.19 101 TYR A C 1
ATOM 834 O O . TYR A 1 101 ? -0.025 -6.170 -6.783 1.00 94.19 101 TYR A O 1
ATOM 842 N N . ARG A 1 102 ? -0.594 -6.998 -8.790 1.00 93.19 102 ARG A N 1
ATOM 843 C CA . ARG A 1 102 ? -0.509 -8.409 -8.381 1.00 93.19 102 ARG A CA 1
ATOM 844 C C . ARG A 1 102 ? 0.772 -8.750 -7.608 1.00 93.19 102 ARG A C 1
ATOM 846 O O . ARG A 1 102 ? 0.692 -9.435 -6.600 1.00 93.19 102 ARG A O 1
ATOM 853 N N . SER A 1 103 ? 1.918 -8.212 -8.024 1.00 91.62 103 SER A N 1
ATOM 854 C CA . SER A 1 103 ? 3.233 -8.461 -7.423 1.00 91.62 103 SER A CA 1
ATOM 855 C C . SER A 1 103 ? 3.504 -7.668 -6.140 1.00 91.62 103 SER A C 1
ATOM 857 O O . SER A 1 103 ? 4.446 -7.989 -5.427 1.00 91.62 103 SER A O 1
ATOM 859 N N . ASN A 1 104 ? 2.668 -6.679 -5.806 1.00 95.69 104 ASN A N 1
ATOM 860 C CA . ASN A 1 104 ? 2.740 -5.909 -4.557 1.00 95.69 104 ASN A CA 1
ATOM 861 C C . ASN A 1 104 ? 1.619 -6.266 -3.560 1.00 95.69 104 ASN A C 1
ATOM 863 O O . ASN A 1 104 ? 1.506 -5.644 -2.506 1.00 95.69 104 ASN A O 1
ATOM 867 N N . ARG A 1 105 ? 0.778 -7.272 -3.846 1.00 96.62 105 ARG A N 1
ATOM 868 C CA . ARG A 1 105 ? -0.336 -7.682 -2.964 1.00 96.62 105 ARG A CA 1
ATOM 869 C C . ARG A 1 105 ? 0.120 -7.992 -1.538 1.00 96.62 105 ARG A C 1
ATOM 871 O O . ARG A 1 105 ? -0.537 -7.568 -0.588 1.00 96.62 105 ARG A O 1
ATOM 878 N N . MET A 1 106 ? 1.251 -8.685 -1.391 1.00 96.94 106 MET A N 1
ATOM 879 C CA . MET A 1 106 ? 1.862 -8.973 -0.089 1.00 96.94 106 MET A CA 1
ATOM 880 C C . MET A 1 106 ? 2.121 -7.690 0.715 1.00 96.94 106 MET A C 1
ATOM 882 O O . MET A 1 106 ? 1.805 -7.648 1.904 1.00 96.94 106 MET A O 1
ATOM 886 N N . ASP A 1 107 ? 2.633 -6.635 0.073 1.00 97.94 107 ASP A N 1
ATOM 887 C CA . ASP A 1 107 ? 2.916 -5.357 0.730 1.00 97.94 107 ASP A CA 1
ATOM 888 C C . ASP A 1 107 ? 1.628 -4.730 1.288 1.00 97.94 107 ASP A C 1
ATOM 890 O O . ASP A 1 107 ? 1.587 -4.269 2.428 1.00 97.94 107 ASP A O 1
ATOM 894 N N . PHE A 1 108 ? 0.534 -4.763 0.525 1.00 98.44 108 PHE A N 1
ATOM 895 C CA . PHE A 1 108 ? -0.749 -4.207 0.967 1.00 98.44 108 PHE A CA 1
ATOM 896 C C . PHE A 1 108 ? -1.387 -5.028 2.091 1.00 98.44 108 PHE A C 1
ATOM 898 O O . PHE A 1 108 ? -1.945 -4.460 3.031 1.00 98.44 108 PHE A O 1
ATOM 905 N N . ILE A 1 109 ? -1.266 -6.358 2.037 1.00 98.38 109 ILE A N 1
ATOM 906 C CA . ILE A 1 109 ? -1.671 -7.251 3.132 1.00 98.38 109 ILE A CA 1
ATOM 907 C C . ILE A 1 109 ? -0.879 -6.913 4.400 1.00 98.38 109 ILE A C 1
ATOM 909 O O . ILE A 1 109 ? -1.457 -6.805 5.484 1.00 98.38 109 ILE A O 1
ATOM 913 N N . PHE A 1 110 ? 0.427 -6.676 4.272 1.00 97.75 110 PHE A N 1
ATOM 914 C CA . PHE A 1 110 ? 1.279 -6.284 5.389 1.00 97.75 110 PHE A CA 1
ATOM 915 C C . PHE A 1 110 ? 0.864 -4.935 5.996 1.00 97.75 110 PHE A C 1
ATOM 917 O O . PHE A 1 110 ? 0.805 -4.803 7.221 1.00 97.75 110 PHE A O 1
ATOM 924 N N . ILE A 1 111 ? 0.476 -3.955 5.174 1.00 98.31 111 ILE A N 1
ATOM 925 C CA . ILE A 1 111 ? -0.092 -2.690 5.661 1.00 98.31 111 ILE A CA 1
ATOM 926 C C . ILE A 1 111 ? -1.373 -2.931 6.474 1.00 98.31 111 ILE A C 1
ATOM 928 O O . ILE A 1 111 ? -1.485 -2.453 7.607 1.00 98.31 111 ILE A O 1
ATOM 932 N N . LEU A 1 112 ? -2.317 -3.726 5.959 1.00 98.44 112 LEU A N 1
ATOM 933 C CA . LEU A 1 112 ? -3.540 -4.081 6.692 1.00 98.44 112 LEU A CA 1
ATOM 934 C C . LEU A 1 112 ? -3.237 -4.818 8.010 1.00 98.44 112 LEU A C 1
ATOM 936 O O . LEU A 1 112 ? -3.916 -4.592 9.020 1.00 98.44 112 LEU A O 1
ATOM 940 N N . GLN A 1 113 ? -2.191 -5.649 8.032 1.00 97.56 113 GLN A N 1
ATOM 941 C CA . GLN A 1 113 ? -1.700 -6.317 9.236 1.00 97.56 113 GLN A CA 1
ATOM 942 C C . GLN A 1 113 ? -1.179 -5.315 10.280 1.00 97.56 113 GLN A C 1
ATOM 944 O O . GLN A 1 113 ? -1.579 -5.407 11.444 1.00 97.56 113 GLN A O 1
ATOM 949 N N . ILE A 1 114 ? -0.343 -4.340 9.893 1.00 96.81 114 ILE A N 1
ATOM 950 C CA . ILE A 1 114 ? 0.144 -3.264 10.787 1.00 96.81 114 ILE A CA 1
ATOM 951 C C . ILE A 1 114 ? -1.034 -2.474 11.368 1.00 96.81 114 ILE A C 1
ATOM 953 O O . ILE A 1 114 ? -1.085 -2.186 12.567 1.00 96.81 114 ILE A O 1
ATOM 957 N N . MET A 1 115 ? -2.032 -2.183 10.532 1.00 97.94 115 MET A N 1
ATOM 958 C CA . MET A 1 115 ? -3.268 -1.505 10.928 1.00 97.94 115 MET A CA 1
ATOM 959 C C . MET A 1 115 ? -4.212 -2.375 11.778 1.00 97.94 115 MET A C 1
ATOM 961 O O . MET A 1 115 ? -5.243 -1.887 12.238 1.00 97.94 115 MET A O 1
ATOM 965 N N . LYS A 1 116 ? -3.874 -3.652 12.015 1.00 96.88 116 LYS A N 1
ATOM 966 C CA . LYS A 1 116 ? -4.659 -4.636 12.782 1.00 96.88 116 LYS A CA 1
ATOM 967 C C . LYS A 1 116 ? -6.077 -4.854 12.237 1.00 96.88 116 LYS A C 1
ATOM 969 O O . LYS A 1 116 ? -7.020 -5.087 12.998 1.00 96.88 116 LYS A O 1
ATOM 974 N N . ARG A 1 117 ? -6.238 -4.808 10.912 1.00 97.25 117 ARG A N 1
ATOM 975 C CA . ARG A 1 117 ? -7.531 -4.882 10.216 1.00 97.25 117 ARG A CA 1
ATOM 976 C C . ARG A 1 117 ? -8.024 -6.313 10.038 1.00 97.25 117 ARG A C 1
ATOM 978 O O . ARG A 1 117 ? -8.030 -6.855 8.941 1.00 97.25 117 ARG A O 1
ATOM 985 N N . LYS A 1 118 ? -8.454 -6.939 11.138 1.00 96.12 118 LYS A N 1
ATOM 986 C CA . LYS A 1 118 ? -8.906 -8.344 11.133 1.00 96.12 118 LYS A CA 1
ATOM 987 C C . LYS A 1 118 ? -10.019 -8.618 10.119 1.00 96.12 118 LYS A C 1
ATOM 989 O O . LYS A 1 118 ? -9.933 -9.607 9.407 1.00 96.12 118 LYS A O 1
ATOM 994 N N . GLY A 1 119 ? -11.037 -7.754 10.073 1.00 95.75 119 GLY A N 1
ATOM 995 C CA . GLY A 1 119 ? -12.162 -7.897 9.144 1.00 95.75 119 GLY A CA 1
ATOM 996 C C . GLY A 1 119 ? -11.712 -7.803 7.690 1.00 95.75 119 GLY A C 1
ATOM 997 O O . GLY A 1 119 ? -11.994 -8.698 6.908 1.00 95.75 119 GLY A O 1
ATOM 998 N N . ASP A 1 120 ? -10.908 -6.791 7.358 1.00 97.56 120 ASP A N 1
ATOM 999 C CA . ASP A 1 120 ? -10.412 -6.611 5.992 1.00 97.56 120 ASP A CA 1
ATOM 1000 C C . ASP A 1 120 ? -9.509 -7.771 5.539 1.00 97.56 120 ASP A C 1
ATOM 1002 O O . ASP A 1 120 ? -9.631 -8.226 4.406 1.00 97.56 120 ASP A O 1
ATOM 1006 N N . ILE A 1 121 ? -8.646 -8.299 6.419 1.00 97.75 121 ILE A N 1
ATOM 1007 C CA . ILE A 1 121 ? -7.838 -9.495 6.120 1.00 97.75 121 ILE A CA 1
ATOM 1008 C C . ILE A 1 121 ? -8.722 -10.739 5.962 1.00 97.75 121 ILE A C 1
ATOM 1010 O O . ILE A 1 121 ? -8.471 -11.543 5.069 1.00 97.75 121 ILE A O 1
ATOM 1014 N N . ALA A 1 122 ? -9.750 -10.910 6.799 1.00 96.44 122 ALA A N 1
ATOM 1015 C CA . ALA A 1 122 ? -10.687 -12.025 6.672 1.00 96.44 122 ALA A CA 1
ATOM 1016 C C . ALA A 1 122 ? -11.452 -11.967 5.341 1.00 96.44 122 ALA A C 1
ATOM 1018 O O . ALA A 1 122 ? -11.604 -12.992 4.681 1.00 96.44 122 ALA A O 1
ATOM 1019 N N . ASP A 1 123 ? -11.861 -10.771 4.912 1.00 95.94 123 ASP A N 1
ATOM 1020 C CA . ASP A 1 123 ? -12.509 -10.562 3.618 1.00 95.94 123 ASP A CA 1
ATOM 1021 C C . ASP A 1 123 ? -11.570 -10.902 2.455 1.00 95.94 123 ASP A C 1
ATOM 1023 O O . ASP A 1 123 ? -11.988 -11.551 1.501 1.00 95.94 123 ASP A O 1
ATOM 1027 N N . VAL A 1 124 ? -10.293 -10.506 2.541 1.00 96.50 124 VAL A N 1
ATOM 1028 C CA . VAL A 1 124 ? -9.270 -10.906 1.560 1.00 96.50 124 VAL A CA 1
ATOM 1029 C C . VAL A 1 124 ? -9.109 -12.426 1.546 1.00 96.50 124 VAL A C 1
ATOM 1031 O O . VAL A 1 124 ? -9.098 -13.025 0.479 1.00 96.50 124 VAL A O 1
ATOM 1034 N N . ALA A 1 125 ? -9.052 -13.067 2.715 1.00 95.12 125 ALA A N 1
ATOM 1035 C CA . ALA A 1 125 ? -8.905 -14.515 2.837 1.00 95.12 125 ALA A CA 1
ATOM 1036 C C . ALA A 1 125 ? -10.111 -15.322 2.339 1.00 95.12 125 ALA A C 1
ATOM 1038 O O . ALA A 1 125 ? -9.951 -16.495 1.992 1.00 95.12 125 ALA A O 1
ATOM 1039 N N . ALA A 1 126 ? -11.300 -14.722 2.304 1.00 93.88 126 ALA A N 1
ATOM 1040 C CA . ALA A 1 126 ? -12.505 -15.353 1.779 1.00 93.88 126 ALA A CA 1
ATOM 1041 C C . ALA A 1 126 ? -12.517 -15.436 0.240 1.00 93.88 126 ALA A C 1
ATOM 1043 O O . ALA A 1 126 ? -13.241 -16.265 -0.319 1.00 93.88 126 ALA A O 1
ATOM 1044 N N . ASP A 1 127 ? -11.714 -14.618 -0.447 1.00 93.56 127 ASP A N 1
ATOM 1045 C CA . ASP A 1 127 ? -11.557 -14.692 -1.896 1.00 93.56 127 ASP A CA 1
ATOM 1046 C C . ASP A 1 127 ? -10.699 -15.909 -2.279 1.00 93.56 127 ASP A C 1
ATOM 1048 O O . ASP A 1 127 ? -9.548 -16.046 -1.874 1.00 93.56 127 ASP A O 1
ATOM 1052 N N . LYS A 1 128 ? -11.248 -16.825 -3.080 1.00 90.62 128 LYS A N 1
ATOM 1053 C CA . LYS A 1 128 ? -10.541 -18.048 -3.490 1.00 90.62 128 LYS A CA 1
ATOM 1054 C C . LYS A 1 128 ? -9.428 -17.782 -4.498 1.00 90.62 128 LYS A C 1
ATOM 1056 O O . LYS A 1 128 ? -8.489 -18.578 -4.574 1.00 90.62 128 LYS A O 1
ATOM 1061 N N . ASP A 1 129 ? -9.526 -16.706 -5.267 1.00 92.06 129 ASP A N 1
ATOM 1062 C CA . ASP A 1 129 ? -8.561 -16.393 -6.314 1.00 92.06 129 ASP A CA 1
ATOM 1063 C C . ASP A 1 129 ? -7.276 -15.808 -5.722 1.00 92.06 129 ASP A C 1
ATOM 1065 O O . ASP A 1 129 ? -6.195 -16.051 -6.262 1.00 92.06 129 ASP A O 1
ATOM 1069 N N . ILE A 1 130 ? -7.342 -15.165 -4.546 1.00 92.50 130 ILE A N 1
ATOM 1070 C CA . ILE A 1 130 ? -6.135 -14.680 -3.856 1.00 92.50 130 ILE A CA 1
ATOM 1071 C C . ILE A 1 130 ? -5.196 -15.832 -3.479 1.00 92.50 130 ILE A C 1
ATOM 1073 O O . ILE A 1 130 ? -3.976 -15.714 -3.589 1.00 92.50 130 ILE A O 1
ATOM 1077 N N . TRP A 1 131 ? -5.760 -16.988 -3.120 1.00 92.38 131 TRP A N 1
ATOM 1078 C CA . TRP A 1 131 ? -5.007 -18.197 -2.787 1.00 92.38 131 TRP A CA 1
ATOM 1079 C C . TRP A 1 131 ? -4.365 -18.854 -4.007 1.00 92.38 131 TRP A C 1
ATOM 1081 O O . TRP A 1 131 ? -3.547 -19.755 -3.853 1.00 92.38 131 TRP A O 1
ATOM 1091 N N . ARG A 1 132 ? -4.706 -18.418 -5.221 1.00 90.31 132 ARG A N 1
ATOM 1092 C CA . ARG A 1 132 ? -4.131 -18.909 -6.479 1.00 90.31 132 ARG A CA 1
ATOM 1093 C C . ARG A 1 132 ? -3.169 -17.912 -7.126 1.00 90.31 132 ARG A C 1
ATOM 1095 O O . ARG A 1 132 ? -2.667 -18.210 -8.202 1.00 90.31 132 ARG A O 1
ATOM 1102 N N . ALA A 1 133 ? -2.923 -16.760 -6.496 1.00 85.81 133 ALA A N 1
ATOM 1103 C CA . ALA A 1 133 ? -2.106 -15.688 -7.058 1.00 85.81 133 ALA A CA 1
ATOM 1104 C C . ALA A 1 133 ? -0.619 -16.073 -7.170 1.00 85.81 133 ALA A C 1
ATOM 1106 O O . ALA A 1 133 ? -0.146 -16.453 -8.237 1.00 85.81 133 ALA A O 1
ATOM 1107 N N . ASP A 1 134 ? 0.124 -15.969 -6.071 1.00 89.25 134 ASP A N 1
ATOM 1108 C CA . ASP A 1 134 ? 1.554 -16.261 -5.999 1.00 89.25 134 ASP A CA 1
ATOM 1109 C C . ASP A 1 134 ? 1.954 -16.614 -4.555 1.00 89.25 134 ASP A C 1
ATOM 1111 O O . ASP A 1 134 ? 1.211 -16.358 -3.601 1.00 89.25 134 ASP A O 1
ATOM 1115 N N . GLY A 1 135 ? 3.137 -17.210 -4.393 1.00 90.44 135 GLY A N 1
ATOM 1116 C CA . GLY A 1 135 ? 3.615 -17.681 -3.092 1.00 90.44 135 GLY A CA 1
ATOM 1117 C C . GLY A 1 135 ? 3.835 -16.570 -2.057 1.00 90.44 135 GLY A C 1
ATOM 1118 O O . GLY A 1 135 ? 3.625 -16.813 -0.870 1.00 90.44 135 GLY A O 1
ATOM 1119 N N . PHE A 1 136 ? 4.205 -15.351 -2.470 1.00 91.38 136 PHE A N 1
ATOM 1120 C CA . PHE A 1 136 ? 4.397 -14.229 -1.544 1.00 91.38 136 PHE A CA 1
ATOM 1121 C C . PHE A 1 136 ? 3.059 -13.712 -1.023 1.00 91.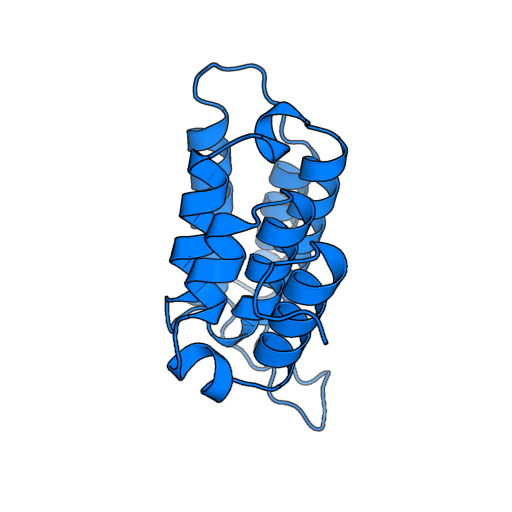38 136 PHE A C 1
ATOM 1123 O O . PHE A 1 136 ? 2.911 -13.501 0.181 1.00 91.38 136 PHE A O 1
ATOM 1130 N N . THR A 1 137 ? 2.065 -13.574 -1.902 1.00 94.75 137 THR A N 1
ATOM 1131 C CA . THR A 1 137 ? 0.696 -13.207 -1.519 1.00 94.75 137 THR A CA 1
ATOM 1132 C C . THR A 1 137 ? 0.107 -14.224 -0.542 1.00 94.75 137 THR A C 1
ATOM 1134 O O . THR A 1 137 ? -0.406 -13.838 0.510 1.00 94.75 137 THR A O 1
ATOM 1137 N N . GLN A 1 138 ? 0.231 -15.523 -0.840 1.00 94.75 138 GLN A N 1
ATOM 1138 C CA . GLN A 1 138 ? -0.226 -16.595 0.052 1.00 94.75 138 GLN A CA 1
ATOM 1139 C C . GLN A 1 138 ? 0.471 -16.528 1.415 1.00 94.75 138 GLN A C 1
ATOM 1141 O O . GLN A 1 138 ? -0.192 -16.576 2.451 1.00 94.75 138 GLN A O 1
ATOM 1146 N N . PHE A 1 139 ? 1.800 -16.388 1.426 1.00 94.25 139 PHE A N 1
ATOM 1147 C CA . PHE A 1 139 ? 2.573 -16.301 2.660 1.00 94.25 139 PHE A CA 1
ATOM 1148 C C . PHE A 1 139 ? 2.167 -15.085 3.499 1.00 94.25 139 PHE A C 1
ATOM 1150 O O . PHE A 1 139 ? 1.886 -15.236 4.687 1.00 94.25 139 PHE A O 1
ATOM 1157 N N . GLY A 1 140 ? 2.081 -13.899 2.889 1.00 95.44 140 GLY A N 1
ATOM 1158 C CA . GLY A 1 140 ? 1.671 -12.676 3.579 1.00 95.44 140 GLY A CA 1
ATOM 1159 C C . GLY A 1 140 ? 0.274 -12.796 4.188 1.00 95.44 140 GLY A C 1
ATOM 1160 O O . GLY A 1 140 ? 0.046 -12.356 5.314 1.00 95.44 140 GLY A O 1
ATOM 1161 N N . LEU A 1 141 ? -0.650 -13.455 3.485 1.00 96.25 141 LEU A N 1
ATOM 1162 C CA . LEU A 1 141 ? -2.006 -13.684 3.972 1.00 96.25 141 LEU A CA 1
ATOM 1163 C C . LEU A 1 141 ? -2.046 -14.656 5.158 1.00 96.25 141 LEU A C 1
ATOM 1165 O O . LEU A 1 141 ? -2.678 -14.351 6.169 1.00 96.25 141 LEU A O 1
ATOM 1169 N N . VAL A 1 142 ? -1.339 -15.790 5.077 1.00 95.56 142 VAL A N 1
ATOM 1170 C CA . VAL A 1 142 ? -1.218 -16.746 6.195 1.00 95.56 142 VAL A CA 1
ATOM 1171 C C . VAL A 1 142 ? -0.571 -16.080 7.406 1.00 95.56 142 VAL A C 1
ATOM 1173 O O . VAL A 1 142 ? -1.058 -16.231 8.528 1.00 95.56 142 VAL A O 1
ATOM 1176 N N . GLU A 1 143 ? 0.499 -15.314 7.191 1.00 96.19 143 GLU A N 1
ATOM 1177 C CA . GLU A 1 143 ? 1.186 -14.596 8.259 1.00 96.19 143 GLU A CA 1
ATOM 1178 C C . GLU A 1 143 ? 0.241 -13.606 8.959 1.00 96.19 143 GLU A C 1
ATOM 1180 O O . GLU A 1 143 ? 0.154 -13.609 10.192 1.00 96.19 143 GLU A O 1
ATOM 1185 N N . ALA A 1 144 ? -0.522 -12.821 8.193 1.00 97.06 144 ALA A N 1
ATOM 1186 C CA . ALA A 1 144 ? -1.484 -11.863 8.727 1.00 97.06 144 ALA A CA 1
ATOM 1187 C C . ALA A 1 144 ? -2.609 -12.541 9.508 1.00 97.06 144 ALA A C 1
ATOM 1189 O O . ALA A 1 144 ? -2.920 -12.125 10.628 1.00 97.06 144 ALA A O 1
ATOM 1190 N N . ILE A 1 145 ? -3.179 -13.614 8.961 1.00 96.44 145 ILE A N 1
ATOM 1191 C CA . ILE A 1 145 ? -4.198 -14.430 9.624 1.00 96.44 145 ILE A CA 1
ATOM 1192 C C . ILE A 1 145 ? -3.691 -14.938 10.978 1.00 96.44 14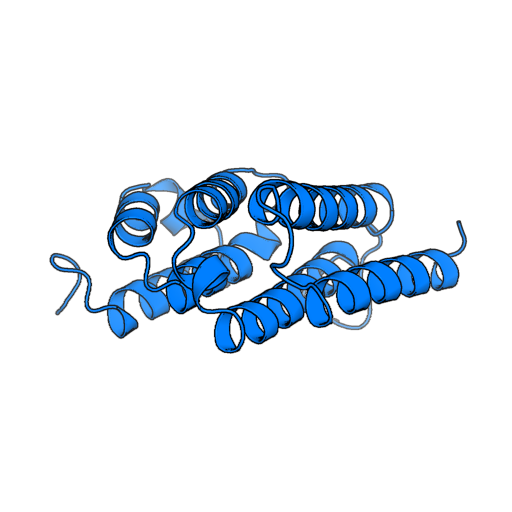5 ILE A C 1
ATOM 1194 O O . ILE A 1 145 ? -4.369 -14.770 11.999 1.00 96.44 145 ILE A O 1
ATOM 1198 N N . TYR A 1 146 ? -2.486 -15.513 10.998 1.00 95.12 146 TYR A N 1
ATOM 1199 C CA . TYR A 1 146 ? -1.873 -16.066 12.201 1.00 95.12 146 TYR A CA 1
ATOM 1200 C C . TYR A 1 146 ? -1.570 -14.975 13.237 1.00 95.12 146 TYR A C 1
ATOM 1202 O O . TYR A 1 146 ? -2.030 -15.052 14.380 1.00 95.12 146 TYR A O 1
ATOM 1210 N N . LYS A 1 147 ? -0.854 -13.912 12.845 1.00 95.62 147 LYS A N 1
ATOM 1211 C CA . LYS A 1 147 ? -0.456 -12.817 13.747 1.00 95.62 147 LYS A CA 1
ATOM 1212 C C . LYS A 1 147 ? -1.658 -12.084 14.337 1.00 95.62 147 LYS A C 1
ATOM 1214 O O . LYS A 1 147 ? -1.632 -11.698 15.507 1.00 95.62 147 LYS A O 1
ATOM 1219 N N . LEU A 1 148 ? -2.724 -11.904 13.557 1.00 95.94 148 LEU A N 1
ATOM 1220 C CA . LEU A 1 148 ? -3.947 -11.246 14.016 1.00 95.94 148 LEU A CA 1
ATOM 1221 C C . LEU A 1 148 ? -4.915 -12.186 14.744 1.00 95.94 148 LEU A C 1
ATOM 1223 O O . LEU A 1 148 ? -5.887 -11.699 15.336 1.00 95.94 148 LEU A O 1
ATOM 1227 N N . LYS A 1 149 ? -4.645 -13.499 14.755 1.00 94.38 149 LYS A N 1
ATOM 1228 C CA . LYS A 1 149 ? -5.501 -14.533 15.351 1.00 94.38 149 LYS A CA 1
ATOM 1229 C C . LYS A 1 149 ? -6.930 -14.437 14.812 1.00 94.38 149 LYS A C 1
ATOM 1231 O O . LYS A 1 149 ? -7.867 -14.186 15.575 1.00 94.38 149 LYS A O 1
ATOM 1236 N N . ILE A 1 150 ? -7.082 -14.516 13.490 1.00 91.69 150 ILE A N 1
ATOM 1237 C CA . ILE A 1 150 ? -8.396 -14.437 12.840 1.00 91.69 150 ILE A CA 1
ATOM 1238 C C . ILE A 1 150 ? -9.155 -15.756 13.083 1.00 91.69 150 ILE A C 1
ATOM 1240 O O . ILE A 1 150 ? -8.643 -16.819 12.724 1.00 91.69 150 ILE A O 1
ATOM 1244 N N . PRO A 1 151 ? -10.352 -15.720 13.703 1.00 83.38 151 PRO A N 1
ATOM 1245 C CA . PRO A 1 151 ? -11.147 -16.921 13.955 1.00 83.38 151 PRO A CA 1
ATOM 1246 C C . PRO A 1 151 ? -11.526 -17.653 12.662 1.00 83.38 151 PRO A C 1
ATOM 1248 O O . PRO A 1 151 ? -11.736 -17.021 11.631 1.00 83.38 151 PRO A O 1
ATOM 1251 N N . GLY A 1 152 ? -11.638 -18.982 12.724 1.00 80.19 152 GLY A N 1
ATOM 1252 C CA . GLY A 1 152 ? -11.963 -19.822 11.562 1.00 80.19 152 GLY A CA 1
ATOM 1253 C C . GLY A 1 152 ? -10.757 -20.213 10.701 1.00 80.19 152 GLY A C 1
ATOM 1254 O O . GLY A 1 152 ? -10.896 -21.054 9.820 1.00 80.19 152 GLY A O 1
ATOM 1255 N N . PHE A 1 153 ? -9.578 -19.658 10.997 1.00 72.75 153 PHE A N 1
ATOM 1256 C CA . PHE A 1 153 ? -8.308 -20.005 10.351 1.00 72.75 153 PHE A CA 1
ATOM 1257 C C . PHE A 1 153 ? -7.206 -20.402 11.350 1.00 72.75 153 PHE A C 1
ATOM 1259 O O . PHE A 1 153 ? -6.086 -20.717 10.952 1.00 72.75 153 PHE A O 1
ATOM 1266 N N . SER A 1 154 ? -7.502 -20.372 12.652 1.00 53.31 154 SER A N 1
ATOM 1267 C CA . SER A 1 154 ? -6.635 -20.928 13.689 1.00 53.31 154 SER A CA 1
ATOM 1268 C C . SER A 1 154 ? -6.763 -22.451 13.709 1.00 53.31 154 SER A C 1
ATOM 1270 O O . SER A 1 154 ? -7.884 -22.954 13.797 1.00 53.31 154 SER A O 1
ATOM 1272 N N . SER A 1 155 ? -5.626 -23.146 13.644 1.00 49.50 155 SER A N 1
ATOM 1273 C CA . SER A 1 155 ? -5.4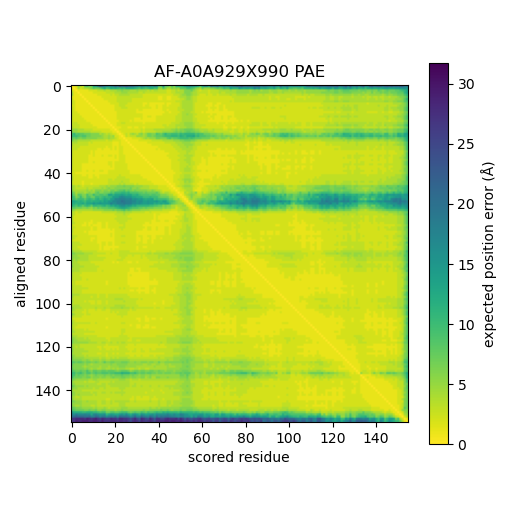95 -24.577 13.958 1.00 49.50 155 SER A CA 1
ATOM 1274 C C . SER A 1 155 ? -5.987 -24.904 15.362 1.00 49.50 155 SER A C 1
ATOM 1276 O O . SER A 1 155 ? -5.628 -24.113 16.269 1.00 49.50 155 SER A O 1
#

Sequence (155 aa):
MALRQKFNKMHEYESLVRNFVCESEDYEDRLIAVVTEAFDFSLQNLRAVNDAYKNYEMYWFEVCNSALCGALGALLDKEEKLRKSQKLALFFKGLIFQEKYRSNRMDFIFILQIMKRKGDIADVAADKDIWRADGFTQFGLVEAIYKLKIPGFSS

Mean predicted aligned error: 3.65 Å

Solvent-accessible surface area (backbone atoms only — not comparable to full-atom values): 8738 Å² total; per-residue (Å²): 129,58,71,70,57,52,52,52,51,52,50,51,47,32,49,51,49,53,67,61,73,83,82,55,94,58,35,66,59,54,51,51,50,54,52,50,53,46,51,52,49,28,65,74,72,25,76,51,73,38,80,88,44,88,89,47,96,40,39,45,26,51,57,54,48,49,53,36,44,52,28,45,49,60,33,39,75,72,35,61,69,62,28,69,33,63,68,58,46,53,51,40,58,57,47,48,77,35,74,95,36,57,89,46,26,30,50,36,46,48,47,36,43,78,42,63,38,58,67,63,52,49,56,53,68,68,40,71,62,54,76,67,65,48,73,60,40,41,48,36,50,52,50,38,39,59,76,66,62,41,85,95,71,69,129

pLDDT: mean 93.69, std 7.48, range [49.5, 98.56]

Secondary structure (DSSP, 8-state):
--HHHHHHHHHHHHHHHHT----STTHHHHHHHHHHHHHHHHHHH--SB-TT-TTS--BHHHHHHHHHHHHHHHHHHH-HHHHH-HHHHHHHHHHHT-GGGGGGHHHHHHHHHHTT-HHHHHHHHH-TTGGGS-HHHHHHHHHHHHHHT-TTS--

Foldseek 3Di:
DPPVVLVVVLVVLLVCLLPQDPPDPCSLVVNLVSLVVSLVSLLVPFQDFDVVDVPDGDTPSLVSNLSSLVSNLNSCVVDVVCLQDPSNLVSLLVLLPDPSCLSCNLSSLVSCLSSLVLVSLVVCVVDPVQCVRDPSSVVSSLVSCVSSVRPPNDD

Nearest PDB structures (foldseek):
  8paq-assembly1_A  TM=2.078E-01  e=5.466E-01  Pleurotus eryngii
  7sqc-assembly1_P1  TM=2.442E-01  e=8.231E+00  Chlamydomonas reinhardtii